Protein AF-A0A955UWT4-F1 (afdb_monomer_lite)

Secondary structure (DSSP, 8-state):
-HHHHHHHHHHHHHHHHHHHHS---HHHHHHHHHHHHHHHHHHHH-SSS---PPTTHHHHHHHHHHHHHHH-TTSHHHHHHHHHHHHHTT-

Structure (mmCIF, N/CA/C/O backbone):
data_AF-A0A955UWT4-F1
#
_entry.id   AF-A0A955UWT4-F1
#
loop_
_atom_site.group_PDB
_atom_site.id
_atom_site.type_symbol
_atom_site.label_atom_id
_atom_site.label_alt_id
_atom_site.label_comp_id
_atom_site.label_asym_id
_atom_site.label_entity_id
_atom_site.label_seq_id
_atom_site.pdbx_PDB_ins_code
_atom_site.Cartn_x
_atom_site.Cartn_y
_atom_site.Cartn_z
_atom_site.occupancy
_atom_site.B_iso_or_equiv
_atom_site.auth_seq_id
_atom_site.auth_comp_id
_atom_site.auth_asym_id
_atom_site.auth_atom_id
_atom_site.pdbx_PDB_model_num
ATOM 1 N N . MET A 1 1 ? 16.735 -3.112 -12.432 1.00 50.75 1 MET A N 1
ATOM 2 C CA . MET A 1 1 ? 17.202 -3.884 -11.258 1.00 50.75 1 MET A CA 1
ATOM 3 C C . MET A 1 1 ? 16.042 -4.749 -10.792 1.00 50.75 1 MET A C 1
ATOM 5 O O . MET A 1 1 ? 15.118 -4.190 -10.213 1.00 50.75 1 MET A O 1
ATOM 9 N N . PRO A 1 2 ? 16.049 -6.055 -11.096 1.00 58.19 2 PRO A N 1
ATOM 10 C CA . PRO A 1 2 ? 14.916 -6.954 -10.844 1.00 58.19 2 PRO A CA 1
ATOM 11 C C . PRO A 1 2 ? 14.583 -7.120 -9.351 1.00 58.19 2 PRO A C 1
ATOM 13 O O . PRO A 1 2 ? 13.435 -7.382 -9.000 1.00 58.19 2 PRO A O 1
ATOM 16 N N . ASP A 1 3 ? 15.553 -6.889 -8.462 1.00 64.94 3 ASP A N 1
ATOM 17 C CA . ASP A 1 3 ? 15.365 -7.034 -7.015 1.00 64.94 3 ASP A CA 1
ATOM 18 C C . ASP A 1 3 ? 14.387 -6.006 -6.422 1.00 64.94 3 ASP A C 1
ATOM 20 O O . ASP A 1 3 ? 13.608 -6.336 -5.534 1.00 64.94 3 ASP A O 1
ATOM 24 N N . LYS A 1 4 ? 14.360 -4.770 -6.942 1.00 67.94 4 LYS A N 1
ATOM 25 C CA . LYS A 1 4 ? 13.496 -3.695 -6.414 1.00 67.94 4 LYS A CA 1
ATOM 26 C C . LYS A 1 4 ? 12.012 -3.942 -6.693 1.00 67.94 4 LYS A C 1
ATOM 28 O O . LYS A 1 4 ? 11.178 -3.778 -5.805 1.00 67.94 4 LYS A O 1
ATOM 33 N N . THR A 1 5 ? 11.696 -4.378 -7.913 1.00 72.12 5 THR A N 1
ATOM 34 C CA . THR A 1 5 ? 10.337 -4.744 -8.343 1.00 72.12 5 THR A CA 1
ATOM 35 C C . THR A 1 5 ? 9.800 -5.891 -7.491 1.00 72.12 5 THR A C 1
ATOM 37 O O . THR A 1 5 ? 8.651 -5.856 -7.056 1.00 72.12 5 THR A O 1
ATOM 40 N N . ARG A 1 6 ? 10.651 -6.883 -7.198 1.00 74.88 6 ARG A N 1
ATOM 41 C CA . ARG A 1 6 ? 10.298 -8.022 -6.348 1.00 74.88 6 ARG A CA 1
ATOM 42 C C . ARG A 1 6 ? 9.994 -7.594 -4.913 1.00 74.88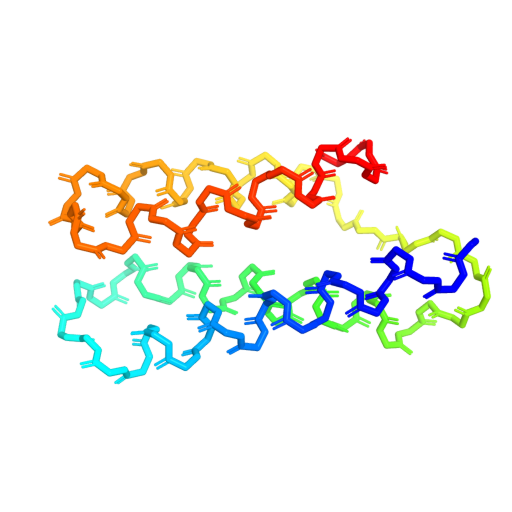 6 ARG A C 1
ATOM 44 O O . ARG A 1 6 ? 8.942 -7.958 -4.399 1.00 74.88 6 ARG A O 1
ATOM 51 N N . THR A 1 7 ? 10.857 -6.782 -4.301 1.00 75.62 7 THR A N 1
ATOM 52 C CA . THR A 1 7 ? 10.638 -6.260 -2.942 1.00 75.62 7 THR A CA 1
ATOM 53 C C . THR A 1 7 ? 9.336 -5.465 -2.843 1.00 75.62 7 THR A C 1
ATOM 55 O O . THR A 1 7 ? 8.590 -5.626 -1.877 1.00 75.62 7 THR A O 1
ATOM 58 N N . LEU A 1 8 ? 9.009 -4.645 -3.849 1.00 75.00 8 LEU A N 1
ATOM 59 C CA . LEU A 1 8 ? 7.733 -3.926 -3.878 1.00 75.00 8 LEU A CA 1
ATOM 60 C C . LEU A 1 8 ? 6.543 -4.874 -3.996 1.00 75.00 8 LEU A C 1
ATOM 62 O O . LEU A 1 8 ? 5.558 -4.689 -3.290 1.00 75.00 8 LEU A O 1
ATOM 66 N N . HIS A 1 9 ? 6.644 -5.899 -4.842 1.00 77.19 9 HIS A N 1
ATOM 67 C CA . HIS A 1 9 ? 5.591 -6.898 -4.994 1.00 77.19 9 HIS A CA 1
ATOM 68 C C . HIS A 1 9 ? 5.317 -7.627 -3.671 1.00 77.19 9 HIS A C 1
ATOM 70 O O . HIS A 1 9 ? 4.171 -7.712 -3.239 1.00 77.19 9 HIS A O 1
ATOM 76 N N . GLU A 1 10 ? 6.371 -8.080 -2.988 1.00 80.44 10 GLU A N 1
ATOM 77 C CA . GLU A 1 10 ? 6.277 -8.748 -1.684 1.00 80.44 10 GLU A CA 1
ATOM 78 C C . GLU A 1 10 ? 5.703 -7.814 -0.603 1.00 80.44 10 GLU A C 1
ATOM 80 O O . GLU A 1 10 ? 4.905 -8.233 0.236 1.00 80.44 10 GLU A O 1
ATOM 85 N N . THR A 1 11 ? 6.059 -6.527 -0.639 1.00 77.94 11 THR A N 1
ATOM 86 C CA . THR A 1 11 ? 5.559 -5.540 0.329 1.00 77.94 11 THR A CA 1
ATOM 87 C C . THR A 1 11 ? 4.091 -5.178 0.068 1.00 77.94 11 THR A C 1
ATOM 89 O O . THR A 1 11 ? 3.320 -5.025 1.015 1.00 77.94 11 THR A O 1
ATOM 92 N N . LEU A 1 12 ? 3.671 -5.095 -1.198 1.00 79.12 12 LEU A N 1
ATOM 93 C CA . LEU A 1 12 ? 2.272 -4.876 -1.579 1.00 79.12 12 LEU A CA 1
ATOM 94 C C . LEU A 1 12 ? 1.380 -6.070 -1.232 1.00 79.12 12 LEU A C 1
ATOM 96 O O . LEU A 1 12 ? 0.262 -5.865 -0.769 1.00 79.12 12 LEU A O 1
ATOM 100 N N . GLU A 1 13 ? 1.866 -7.299 -1.415 1.00 80.25 13 GLU A N 1
ATOM 101 C CA . GLU A 1 13 ? 1.161 -8.512 -0.980 1.00 80.25 13 GLU A CA 1
ATOM 102 C C . GLU A 1 13 ? 0.958 -8.517 0.540 1.00 80.25 13 GLU A C 1
ATOM 104 O O . GLU A 1 13 ? -0.148 -8.776 1.014 1.00 80.25 13 GLU A O 1
ATOM 109 N N . ALA A 1 14 ? 1.995 -8.158 1.305 1.00 77.94 14 ALA A N 1
ATOM 110 C CA . ALA A 1 14 ? 1.889 -8.033 2.756 1.00 77.94 14 ALA A CA 1
ATOM 111 C C . ALA A 1 14 ? 0.859 -6.966 3.159 1.00 77.94 14 ALA A C 1
ATOM 113 O O . ALA A 1 14 ? 0.007 -7.235 4.000 1.00 77.94 14 ALA A O 1
ATOM 114 N N . LEU A 1 15 ? 0.878 -5.787 2.523 1.00 76.94 15 LEU A N 1
ATOM 115 C CA . LEU A 1 15 ? -0.138 -4.759 2.757 1.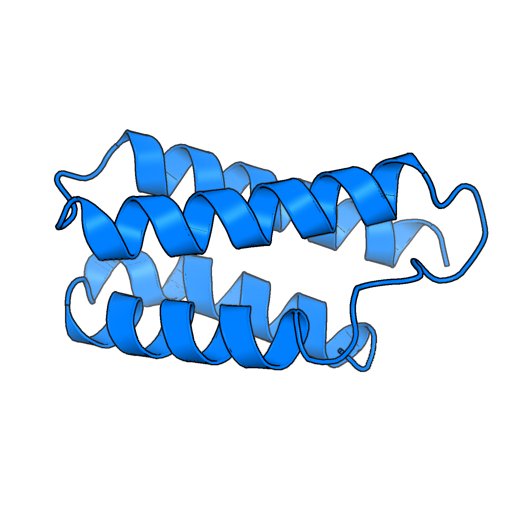00 76.94 15 LEU A CA 1
ATOM 116 C C . LEU A 1 15 ? -1.544 -5.283 2.432 1.00 76.94 15 LEU A C 1
ATOM 118 O O . LEU A 1 15 ? -2.462 -5.075 3.215 1.00 76.94 15 LEU A O 1
ATOM 122 N N . HIS A 1 16 ? -1.725 -5.982 1.311 1.00 77.00 16 HIS A N 1
ATOM 123 C CA . HIS A 1 16 ? -3.027 -6.519 0.916 1.00 77.00 16 HIS A CA 1
ATOM 124 C C . HIS A 1 16 ? -3.576 -7.519 1.942 1.00 77.00 16 HIS A C 1
ATOM 126 O O . HIS A 1 16 ? -4.740 -7.421 2.326 1.00 77.00 16 HIS A O 1
ATOM 132 N N . ALA A 1 17 ? -2.732 -8.432 2.428 1.00 77.19 17 ALA A N 1
ATOM 133 C CA . ALA A 1 17 ? -3.107 -9.400 3.454 1.00 77.19 17 ALA A CA 1
ATOM 134 C C . ALA A 1 17 ? -3.523 -8.717 4.770 1.00 77.19 17 ALA A C 1
ATOM 136 O O . ALA A 1 17 ? -4.530 -9.086 5.375 1.00 77.19 17 ALA A O 1
ATOM 137 N N . GLU A 1 18 ? -2.792 -7.679 5.182 1.00 74.88 18 GLU A N 1
ATOM 138 C CA . GLU A 1 18 ? -3.146 -6.873 6.355 1.00 74.88 18 GLU A CA 1
ATOM 139 C C . GLU A 1 18 ? -4.480 -6.130 6.148 1.00 74.88 18 GLU A C 1
ATOM 141 O O . GLU A 1 18 ? -5.307 -6.073 7.055 1.00 74.88 18 GLU A O 1
ATOM 146 N N . LEU A 1 19 ? -4.751 -5.610 4.944 1.00 73.31 19 LEU A N 1
ATOM 147 C CA . LEU A 1 19 ? -6.016 -4.933 4.624 1.00 73.31 19 LEU A CA 1
ATOM 148 C C . LEU A 1 19 ? -7.229 -5.880 4.603 1.00 73.31 19 LEU A C 1
ATOM 150 O O . LEU A 1 19 ? -8.343 -5.441 4.908 1.00 73.31 19 LEU A O 1
ATOM 154 N N . GLU A 1 20 ? -7.044 -7.155 4.243 1.00 75.12 20 GLU A N 1
ATOM 155 C CA . GLU A 1 20 ? -8.101 -8.175 4.313 1.00 75.12 20 GLU A CA 1
ATOM 156 C C . GLU A 1 20 ? -8.422 -8.587 5.756 1.00 75.12 20 GLU A C 1
ATOM 158 O O . GLU A 1 20 ? -9.572 -8.897 6.065 1.00 75.12 20 GLU A O 1
ATOM 163 N N . GLY A 1 21 ? -7.430 -8.558 6.650 1.00 69.50 21 GLY A N 1
ATOM 164 C CA . GLY A 1 21 ? -7.586 -8.962 8.049 1.00 69.50 21 GLY A CA 1
ATOM 165 C C . GLY A 1 21 ? -8.237 -7.919 8.965 1.00 69.50 21 GLY A C 1
ATOM 166 O O . GLY A 1 21 ? -8.550 -8.232 10.116 1.00 69.50 21 GLY A O 1
ATOM 167 N N . VAL A 1 22 ? -8.435 -6.684 8.496 1.00 69.69 22 VAL A N 1
ATOM 168 C CA . VAL A 1 22 ? -8.834 -5.547 9.340 1.00 69.69 22 VAL A CA 1
ATOM 169 C C . VAL A 1 22 ? -10.214 -5.034 8.925 1.00 69.69 22 VAL A C 1
ATOM 171 O O . VAL A 1 22 ? -10.503 -4.862 7.740 1.00 69.69 22 VAL A O 1
ATOM 174 N N . GLU A 1 23 ? -11.080 -4.751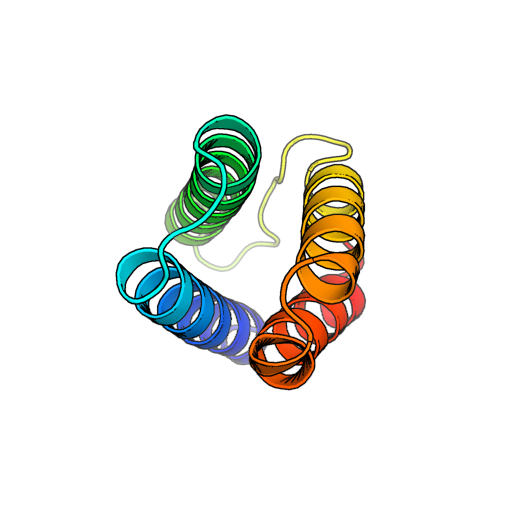 9.902 1.00 65.12 23 GLU A N 1
ATOM 175 C CA . GLU A 1 23 ? -12.332 -4.002 9.709 1.00 65.12 23 GLU A CA 1
ATOM 176 C C . GLU A 1 23 ? -12.021 -2.511 9.506 1.00 65.12 23 GLU A C 1
ATOM 178 O O . GLU A 1 23 ? -11.985 -1.719 10.439 1.00 65.12 23 GLU A O 1
ATOM 183 N N . LEU A 1 24 ? -11.738 -2.147 8.261 1.00 65.12 24 LEU A N 1
ATOM 184 C CA . LEU A 1 24 ? -11.518 -0.788 7.787 1.00 65.12 24 LEU A CA 1
ATOM 185 C C . LEU A 1 24 ? -12.823 -0.108 7.390 1.00 65.12 24 LEU A C 1
ATOM 187 O O . LEU A 1 24 ? -13.736 -0.755 6.860 1.00 65.12 24 LEU A O 1
ATOM 191 N N . ASP A 1 25 ? -12.832 1.219 7.490 1.00 67.50 25 ASP A N 1
ATOM 192 C CA . ASP A 1 25 ? -13.831 2.053 6.834 1.00 67.50 25 ASP A CA 1
ATOM 193 C C . ASP A 1 25 ? -13.837 1.759 5.324 1.00 67.50 25 ASP A C 1
ATOM 195 O O . ASP A 1 25 ? -12.815 1.832 4.632 1.00 67.50 25 ASP A O 1
ATOM 199 N N . GLY A 1 26 ? -15.011 1.375 4.814 1.00 70.69 26 GLY A N 1
ATOM 200 C CA . GLY A 1 26 ? -15.217 0.903 3.439 1.00 70.69 26 GLY A CA 1
ATOM 201 C C . GLY A 1 26 ? -14.564 1.757 2.337 1.00 70.69 26 GLY A C 1
ATOM 202 O O . GLY A 1 26 ? -13.965 1.170 1.433 1.00 70.69 26 GLY A O 1
ATOM 203 N N . PRO A 1 27 ? -14.612 3.105 2.399 1.00 76.50 27 PRO A N 1
ATOM 204 C CA . PRO A 1 27 ? -13.991 3.968 1.394 1.00 76.50 27 PRO A CA 1
ATOM 205 C C . PRO A 1 27 ? -12.459 3.893 1.379 1.00 76.50 27 PRO A C 1
ATOM 207 O O . PRO A 1 27 ? -11.870 3.731 0.313 1.00 76.50 27 PRO A O 1
ATOM 210 N N . LEU A 1 28 ? -11.810 3.948 2.547 1.00 74.75 28 LEU A N 1
ATOM 211 C CA . LEU A 1 28 ? -10.346 3.956 2.655 1.00 74.75 28 LEU A CA 1
ATOM 212 C C . LEU A 1 28 ? -9.746 2.615 2.212 1.00 74.75 28 LEU A C 1
ATOM 214 O O . LEU A 1 28 ? -8.754 2.579 1.483 1.00 74.75 28 LEU A O 1
ATOM 218 N N . ARG A 1 29 ? -10.402 1.502 2.575 1.00 76.94 29 ARG A N 1
ATOM 219 C CA . ARG A 1 29 ? -10.031 0.164 2.085 1.00 76.94 29 ARG A CA 1
ATOM 220 C C . ARG A 1 29 ? -10.090 0.089 0.565 1.00 76.94 29 ARG A C 1
ATOM 222 O O . ARG A 1 29 ? -9.197 -0.484 -0.053 1.00 76.94 29 ARG A O 1
ATOM 229 N N . ALA A 1 30 ? -11.155 0.627 -0.029 1.00 81.12 30 ALA A N 1
ATOM 230 C CA . ALA A 1 30 ? -11.333 0.596 -1.472 1.00 81.12 30 ALA A CA 1
ATOM 231 C C . ALA A 1 30 ? -10.228 1.385 -2.184 1.00 81.12 30 ALA A C 1
ATOM 233 O O . ALA A 1 30 ? -9.695 0.893 -3.174 1.00 81.12 30 ALA A O 1
ATOM 234 N N . GLU A 1 31 ? -9.839 2.551 -1.659 1.00 81.56 31 GLU A N 1
ATOM 235 C CA . GLU A 1 31 ? -8.756 3.356 -2.235 1.00 81.56 31 GLU A CA 1
ATOM 236 C C . GLU A 1 31 ? -7.388 2.673 -2.144 1.00 81.56 31 GLU A C 1
ATOM 238 O O . GLU A 1 31 ? -6.681 2.600 -3.149 1.00 81.56 31 GLU A O 1
ATOM 243 N N . LEU A 1 32 ? -7.030 2.127 -0.976 1.00 77.25 32 LEU A N 1
ATOM 244 C CA . LEU A 1 32 ? -5.765 1.408 -0.791 1.00 77.25 32 LEU A CA 1
ATOM 245 C C . LEU A 1 32 ? -5.678 0.173 -1.686 1.00 77.25 32 LEU A C 1
ATOM 247 O O . LEU A 1 32 ? -4.639 -0.086 -2.289 1.00 77.25 32 LEU A O 1
ATOM 251 N N . ARG A 1 33 ? -6.783 -0.566 -1.809 1.00 81.19 33 ARG A N 1
ATOM 252 C CA . ARG A 1 33 ? -6.856 -1.750 -2.664 1.00 81.19 33 ARG A CA 1
ATOM 253 C C . ARG A 1 33 ? -6.737 -1.394 -4.144 1.00 81.19 33 ARG A C 1
ATOM 255 O O . ARG A 1 33 ? -5.974 -2.047 -4.844 1.00 81.19 33 ARG A O 1
ATOM 262 N N . LEU A 1 34 ? -7.429 -0.348 -4.601 1.00 83.88 34 LEU A N 1
ATOM 263 C CA . LEU A 1 34 ? -7.306 0.162 -5.972 1.00 83.88 34 LEU A CA 1
ATOM 264 C C . LEU A 1 34 ? -5.870 0.575 -6.288 1.00 83.88 34 LEU A C 1
ATOM 266 O O . LEU A 1 34 ? -5.313 0.141 -7.290 1.00 83.88 34 LEU A O 1
ATOM 270 N N . ALA A 1 35 ? -5.252 1.363 -5.408 1.00 79.69 35 ALA A N 1
ATOM 271 C CA . ALA A 1 35 ? -3.890 1.828 -5.616 1.00 79.69 35 ALA A CA 1
ATOM 272 C C . ALA A 1 35 ? -2.870 0.675 -5.606 1.00 79.69 35 ALA A C 1
ATOM 274 O O . ALA A 1 35 ? -1.962 0.652 -6.435 1.00 79.69 35 ALA A O 1
ATOM 275 N N . ALA A 1 36 ? -3.033 -0.305 -4.712 1.00 79.00 36 ALA A N 1
ATOM 276 C CA . ALA A 1 36 ? -2.192 -1.499 -4.683 1.00 79.00 36 ALA A CA 1
ATOM 277 C C . ALA A 1 36 ? -2.359 -2.360 -5.948 1.00 79.00 36 ALA A C 1
ATOM 279 O O . ALA A 1 36 ? -1.362 -2.832 -6.498 1.00 79.00 36 ALA A O 1
ATOM 280 N N . ASP A 1 37 ? -3.592 -2.533 -6.434 1.00 82.62 37 ASP A N 1
ATOM 281 C CA . ASP A 1 37 ? -3.885 -3.280 -7.662 1.00 82.62 37 ASP A CA 1
ATOM 282 C C . ASP A 1 37 ? -3.319 -2.583 -8.908 1.00 82.62 37 ASP A C 1
ATOM 284 O O . ASP A 1 37 ? -2.747 -3.254 -9.772 1.00 82.62 37 ASP A O 1
ATOM 288 N N . ASP A 1 38 ? -3.412 -1.253 -8.985 1.00 82.06 38 ASP A N 1
ATOM 289 C CA . ASP A 1 38 ? -2.839 -0.465 -10.081 1.00 82.06 38 ASP A CA 1
ATOM 290 C C . ASP A 1 38 ? -1.310 -0.605 -10.125 1.00 82.06 38 ASP A C 1
ATOM 292 O O . ASP A 1 38 ? -0.735 -0.812 -11.197 1.00 82.06 38 ASP A O 1
ATOM 296 N N . ILE A 1 39 ? -0.642 -0.576 -8.965 1.00 76.75 39 ILE A N 1
ATOM 297 C CA . ILE A 1 39 ? 0.809 -0.789 -8.897 1.00 76.75 39 ILE A CA 1
ATOM 298 C C . ILE A 1 39 ? 1.164 -2.224 -9.275 1.00 76.75 39 ILE A C 1
ATOM 300 O O . ILE A 1 39 ? 2.075 -2.435 -10.071 1.00 76.75 39 ILE A O 1
ATOM 304 N N . ARG A 1 40 ? 0.434 -3.221 -8.763 1.00 78.75 40 ARG A N 1
ATOM 305 C CA . ARG A 1 40 ? 0.631 -4.627 -9.146 1.00 78.75 40 ARG A CA 1
ATOM 306 C C . ARG A 1 40 ? 0.514 -4.821 -10.651 1.00 78.75 40 ARG A C 1
ATOM 308 O O . ARG A 1 40 ? 1.337 -5.524 -11.231 1.00 78.75 40 ARG A O 1
ATOM 315 N N . ARG A 1 41 ? -0.488 -4.204 -11.279 1.00 81.75 41 ARG A N 1
ATOM 316 C CA . ARG A 1 41 ? -0.687 -4.283 -12.727 1.00 81.75 41 ARG A CA 1
ATOM 317 C C . ARG A 1 41 ? 0.477 -3.642 -13.474 1.00 81.75 41 ARG A C 1
ATOM 319 O O . ARG A 1 41 ? 1.051 -4.294 -14.336 1.00 81.75 41 ARG A O 1
ATOM 326 N N . ALA A 1 42 ? 0.890 -2.439 -13.084 1.00 77.06 42 ALA A N 1
ATOM 327 C CA . ALA A 1 42 ? 2.033 -1.771 -13.699 1.00 77.06 42 ALA A CA 1
ATOM 328 C C . ALA A 1 42 ? 3.345 -2.558 -13.523 1.00 77.06 42 ALA A C 1
ATOM 330 O O . ALA A 1 42 ? 4.143 -2.617 -14.449 1.00 77.06 42 ALA A O 1
ATOM 331 N N . LEU A 1 43 ? 3.563 -3.210 -12.375 1.00 74.38 43 LEU A N 1
ATOM 332 C CA . LEU A 1 43 ? 4.723 -4.083 -12.152 1.00 74.38 43 LEU A CA 1
ATOM 333 C C . LEU A 1 43 ? 4.647 -5.395 -12.944 1.00 74.38 43 LEU A C 1
ATOM 335 O O . LEU A 1 43 ? 5.685 -5.942 -13.284 1.00 74.38 43 LEU A O 1
ATOM 339 N N . ALA A 1 44 ? 3.448 -5.926 -13.199 1.00 76.69 44 ALA A N 1
ATOM 340 C CA . ALA A 1 44 ? 3.259 -7.148 -13.983 1.00 76.69 44 ALA A CA 1
ATOM 341 C C . ALA A 1 44 ? 3.375 -6.893 -15.495 1.00 76.69 44 ALA A C 1
ATOM 343 O O . ALA A 1 44 ? 3.845 -7.754 -16.236 1.00 76.69 44 ALA A O 1
ATOM 344 N N . GLU A 1 45 ? 2.938 -5.718 -15.948 1.00 75.00 45 GLU A N 1
ATOM 345 C CA . GLU A 1 45 ? 3.061 -5.264 -17.336 1.00 75.00 45 GLU A CA 1
ATOM 346 C C . GLU A 1 45 ? 4.482 -4.789 -17.650 1.00 75.00 45 GLU A C 1
ATOM 348 O O . GLU A 1 45 ? 4.948 -4.898 -18.787 1.00 75.00 45 GLU A O 1
ATOM 353 N N . CYS A 1 46 ? 5.208 -4.316 -16.637 1.00 64.06 46 CYS A N 1
ATOM 354 C CA . CYS A 1 46 ? 6.609 -3.988 -16.776 1.00 64.06 46 CYS A CA 1
ATOM 355 C C . CYS A 1 46 ? 7.471 -5.247 -16.632 1.00 64.06 46 CYS A C 1
ATOM 357 O O . CYS A 1 46 ? 7.625 -5.782 -15.543 1.00 64.06 46 CYS A O 1
ATOM 359 N N . GLY A 1 47 ? 8.033 -5.730 -17.743 1.00 66.12 47 GLY A N 1
ATOM 360 C CA . GLY A 1 47 ? 9.048 -6.789 -17.731 1.00 66.12 47 GLY A CA 1
ATOM 361 C C . GLY A 1 47 ? 10.355 -6.319 -17.072 1.00 66.12 47 GLY A C 1
ATOM 362 O O . GLY A 1 47 ? 10.436 -6.146 -15.863 1.00 66.12 47 GLY A O 1
ATOM 363 N N . ASP A 1 48 ? 11.400 -6.077 -17.868 1.00 59.06 48 ASP A N 1
ATOM 364 C CA . ASP A 1 48 ? 12.709 -5.608 -17.365 1.00 59.06 48 ASP A CA 1
ATOM 365 C C . ASP A 1 48 ? 12.838 -4.068 -17.261 1.00 59.06 48 ASP A C 1
ATOM 367 O O . ASP A 1 48 ? 13.902 -3.544 -16.912 1.00 59.06 48 ASP A O 1
ATOM 371 N N . GLY A 1 49 ? 11.776 -3.327 -17.598 1.00 58.47 49 GLY A N 1
ATOM 372 C CA . GLY A 1 49 ? 11.754 -1.860 -17.619 1.00 58.47 49 GLY A CA 1
ATOM 373 C C . GLY A 1 49 ? 11.370 -1.211 -16.279 1.00 58.47 49 GLY A C 1
ATOM 374 O O . GLY A 1 49 ? 11.036 -1.901 -15.317 1.00 58.47 49 GLY A O 1
ATOM 375 N N . PRO A 1 50 ? 11.420 0.130 -16.183 1.00 60.22 50 PRO A N 1
ATOM 376 C CA . PRO A 1 50 ? 10.776 0.861 -15.096 1.00 60.22 50 PRO A CA 1
ATOM 377 C C . PRO A 1 50 ? 9.246 0.871 -15.294 1.00 60.22 50 PRO A C 1
ATOM 379 O O . P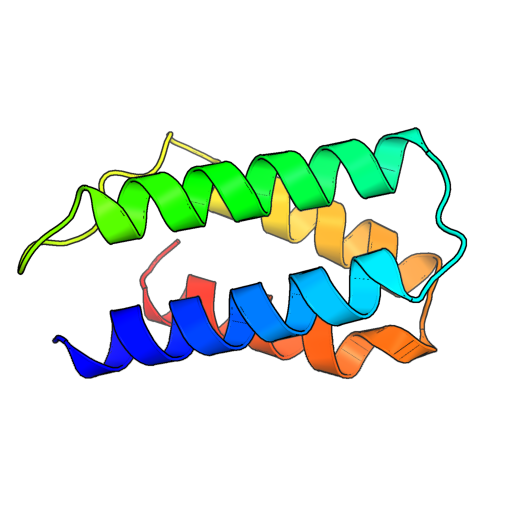RO A 1 50 ? 8.793 1.180 -16.399 1.00 60.22 50 PRO A O 1
ATOM 382 N N . PRO A 1 51 ? 8.442 0.548 -14.262 1.00 65.50 51 PRO A N 1
ATOM 383 C CA . PRO A 1 51 ? 6.987 0.506 -14.382 1.00 65.50 51 PRO A CA 1
ATOM 384 C C . PRO A 1 51 ? 6.429 1.890 -14.717 1.00 65.50 51 PRO A C 1
ATOM 386 O O . PRO A 1 51 ? 6.686 2.865 -14.009 1.00 65.50 51 PRO A O 1
ATOM 389 N N . GLU A 1 52 ? 5.643 1.972 -15.792 1.00 66.06 52 GLU A N 1
ATOM 390 C CA . GLU A 1 52 ? 4.894 3.179 -16.140 1.00 66.06 52 GLU A CA 1
ATOM 391 C C . GLU A 1 52 ? 3.659 3.270 -15.246 1.00 66.06 52 GLU A C 1
ATOM 393 O O . GLU A 1 52 ? 2.572 2.795 -15.569 1.00 66.06 52 GLU A O 1
ATOM 398 N N . LEU A 1 53 ? 3.845 3.853 -14.066 1.00 67.56 53 LEU A N 1
ATOM 399 C CA . LEU A 1 53 ? 2.742 4.102 -13.153 1.00 67.56 53 LEU A CA 1
ATOM 400 C C . LEU A 1 53 ? 1.979 5.363 -13.578 1.00 67.56 53 LEU A C 1
ATOM 402 O O . LEU A 1 53 ? 2.600 6.347 -13.998 1.00 67.56 53 LEU A O 1
ATOM 406 N N . PRO A 1 54 ? 0.642 5.380 -13.423 1.00 69.12 54 PRO A N 1
ATOM 407 C CA . PRO A 1 54 ? -0.150 6.588 -13.587 1.00 69.12 54 PRO A CA 1
ATOM 408 C C . PRO A 1 54 ? 0.455 7.740 -12.784 1.00 69.12 54 PRO A C 1
ATOM 410 O O . PRO A 1 54 ? 0.803 7.590 -11.608 1.00 69.12 54 PRO A O 1
ATOM 413 N N . SER A 1 55 ? 0.584 8.905 -13.418 1.00 70.94 55 SER A N 1
ATOM 414 C CA . SER A 1 55 ? 1.167 10.083 -12.782 1.00 70.94 55 SER A CA 1
ATOM 415 C C . SER A 1 55 ? 0.434 10.403 -11.475 1.00 70.94 55 SER A C 1
ATOM 417 O O . SER A 1 55 ? -0.781 10.584 -11.463 1.00 70.94 55 SER A O 1
ATOM 419 N N . GLY A 1 56 ? 1.176 10.465 -10.367 1.00 75.31 56 GLY A N 1
ATOM 420 C CA . GLY A 1 56 ? 0.617 10.751 -9.044 1.00 75.31 56 GLY A CA 1
ATOM 421 C C . GLY A 1 56 ? 0.044 9.545 -8.291 1.00 75.31 56 GLY A C 1
ATOM 422 O O . GLY A 1 56 ? -0.434 9.731 -7.175 1.00 75.31 56 GLY A O 1
ATOM 423 N N . LEU A 1 57 ? 0.126 8.318 -8.824 1.00 78.12 57 LEU A N 1
ATOM 424 C CA . LEU A 1 57 ? -0.316 7.114 -8.106 1.00 78.12 57 LEU A CA 1
ATOM 425 C C . LEU A 1 57 ? 0.471 6.894 -6.805 1.00 78.12 57 LEU A C 1
ATOM 427 O O . LEU A 1 57 ? -0.134 6.627 -5.771 1.00 78.12 57 LEU A O 1
ATOM 431 N N . GLY A 1 58 ? 1.794 7.089 -6.833 1.00 77.50 58 GLY A N 1
ATOM 432 C CA . GLY A 1 58 ? 2.638 7.031 -5.632 1.00 77.50 58 GLY A CA 1
ATOM 433 C C . GLY A 1 58 ? 2.227 8.067 -4.582 1.00 77.50 58 GLY A C 1
ATOM 434 O O . GLY A 1 58 ? 2.071 7.737 -3.409 1.00 77.50 58 GLY A O 1
ATOM 435 N N . ALA A 1 59 ? 1.943 9.301 -5.008 1.00 79.81 59 ALA A N 1
ATOM 436 C CA . ALA A 1 59 ? 1.457 10.362 -4.125 1.00 79.81 59 ALA A CA 1
ATOM 437 C C . ALA A 1 59 ? 0.069 10.050 -3.536 1.00 79.81 59 ALA A C 1
ATOM 439 O O . ALA A 1 59 ? -0.152 10.257 -2.345 1.00 79.81 59 ALA A O 1
ATOM 440 N N . ARG A 1 60 ? -0.854 9.511 -4.344 1.00 82.06 60 ARG A N 1
ATOM 441 C CA . ARG A 1 60 ? -2.189 9.105 -3.883 1.00 82.06 60 ARG A CA 1
ATOM 442 C C . ARG A 1 60 ? -2.110 7.955 -2.882 1.00 82.06 60 ARG A C 1
ATOM 444 O O . ARG A 1 60 ? -2.786 8.003 -1.860 1.00 82.06 60 ARG A O 1
ATOM 451 N N . LEU A 1 61 ? -1.275 6.952 -3.155 1.00 80.50 61 LEU A N 1
ATOM 452 C CA . LEU A 1 61 ? -1.079 5.831 -2.243 1.00 80.50 61 LEU A CA 1
ATOM 453 C C . LEU A 1 61 ? -0.433 6.291 -0.934 1.00 80.50 61 LEU A C 1
ATOM 455 O O . LEU A 1 61 ? -0.904 5.893 0.123 1.00 80.50 61 LEU A O 1
ATOM 459 N N . ARG A 1 62 ? 0.578 7.170 -0.979 1.00 80.62 62 ARG A N 1
ATOM 460 C CA . ARG A 1 62 ? 1.150 7.770 0.238 1.00 80.62 62 ARG A CA 1
ATOM 461 C C . ARG A 1 62 ? 0.092 8.480 1.074 1.00 80.62 62 ARG A C 1
ATOM 463 O O . ARG A 1 62 ? -0.013 8.190 2.255 1.00 80.62 62 ARG A O 1
ATOM 470 N N . ALA A 1 63 ? -0.732 9.329 0.461 1.00 83.38 63 ALA A N 1
ATOM 471 C CA . ALA A 1 63 ? -1.797 10.031 1.177 1.00 83.38 63 ALA A CA 1
ATOM 472 C C . ALA A 1 63 ? -2.818 9.065 1.811 1.00 83.38 63 ALA A C 1
ATOM 474 O O . ALA A 1 63 ? -3.234 9.258 2.951 1.00 83.38 63 ALA A O 1
ATOM 475 N N . ALA A 1 64 ? -3.192 7.996 1.099 1.00 82.81 64 ALA A N 1
ATOM 476 C CA . ALA A 1 64 ? -4.085 6.970 1.633 1.00 82.81 64 ALA A CA 1
ATOM 477 C C . ALA A 1 64 ? -3.436 6.174 2.779 1.00 82.81 64 ALA A C 1
ATOM 479 O O . ALA A 1 64 ? -4.108 5.855 3.757 1.00 82.81 64 ALA A O 1
ATOM 480 N N . LEU A 1 65 ? -2.136 5.873 2.687 1.00 80.94 65 LEU A N 1
ATOM 481 C CA . LEU A 1 65 ? -1.380 5.188 3.739 1.00 80.94 65 LEU A CA 1
ATOM 482 C C . LEU A 1 65 ? -1.201 6.072 4.979 1.00 80.94 65 LEU A C 1
ATOM 484 O O . LEU A 1 65 ? -1.379 5.575 6.082 1.00 80.94 65 LEU A O 1
ATOM 488 N N . GLU A 1 66 ? -0.937 7.369 4.826 1.00 83.62 66 GLU A N 1
ATOM 489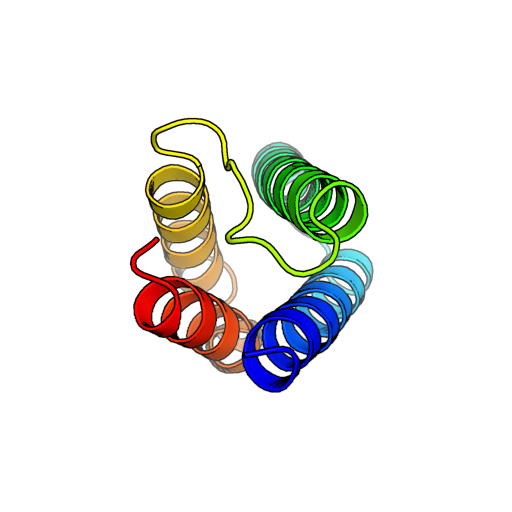 C CA . GLU A 1 66 ? -0.857 8.321 5.946 1.00 83.62 66 GLU A CA 1
ATOM 490 C C . GLU A 1 66 ? -2.191 8.419 6.705 1.00 83.62 66 GLU A C 1
ATOM 492 O O . GLU A 1 66 ? -2.237 8.360 7.937 1.00 83.62 66 GLU A O 1
ATOM 497 N N . GLU A 1 67 ? -3.306 8.509 5.978 1.00 81.56 67 GLU A N 1
ATOM 498 C CA . GLU A 1 67 ? -4.646 8.503 6.574 1.00 81.56 67 GLU A CA 1
ATOM 499 C C . GLU A 1 67 ? -4.9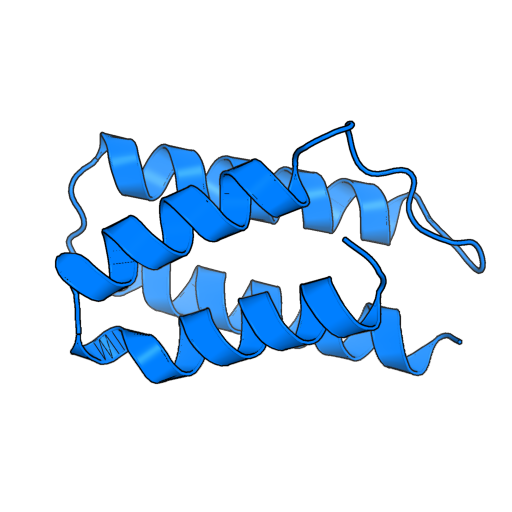68 7.155 7.243 1.00 81.56 67 GLU A C 1
ATOM 501 O O . GLU A 1 67 ? -5.630 7.080 8.287 1.00 81.56 67 GLU A O 1
ATOM 506 N N . PHE A 1 68 ? -4.447 6.071 6.678 1.00 78.00 68 PHE A N 1
ATOM 507 C CA . PHE A 1 68 ? -4.588 4.740 7.236 1.00 78.00 68 PHE A CA 1
ATOM 508 C C . PHE A 1 68 ? -3.778 4.539 8.515 1.00 78.00 68 PHE A C 1
ATOM 510 O O . PHE A 1 68 ? -4.300 4.005 9.489 1.00 78.00 68 PHE A O 1
ATOM 517 N N . GLU A 1 69 ? -2.552 5.048 8.574 1.00 81.56 69 GLU A N 1
ATOM 518 C CA . GLU A 1 69 ? -1.732 5.069 9.786 1.00 81.56 69 GLU A CA 1
ATOM 519 C C . GLU A 1 69 ? -2.403 5.853 10.912 1.00 81.56 69 GLU A C 1
ATOM 521 O O . GLU A 1 69 ? -2.395 5.421 12.069 1.00 81.56 69 GLU A O 1
ATOM 526 N N . ARG A 1 70 ? -3.037 6.981 10.570 1.00 82.12 70 ARG A N 1
ATOM 527 C CA . ARG A 1 70 ? -3.766 7.828 11.521 1.00 82.12 70 ARG A CA 1
ATOM 528 C C . ARG A 1 70 ? -4.951 7.104 12.158 1.00 82.12 70 ARG A C 1
ATOM 530 O O . ARG A 1 70 ? -5.254 7.333 13.329 1.00 82.12 70 ARG A O 1
ATOM 537 N N . THR A 1 71 ? -5.630 6.254 11.391 1.00 76.50 71 THR A N 1
ATOM 538 C CA . THR A 1 71 ? -6.817 5.511 11.842 1.00 76.50 71 THR A CA 1
ATOM 539 C C . THR A 1 71 ? -6.466 4.148 12.447 1.00 76.50 71 THR A C 1
ATOM 541 O O . THR A 1 71 ? -7.146 3.691 13.365 1.00 76.50 71 THR A O 1
ATOM 544 N N . HIS A 1 72 ? -5.380 3.520 11.994 1.00 74.25 72 HIS A N 1
ATOM 545 C CA . HIS A 1 72 ? -4.974 2.163 12.357 1.00 74.25 72 HIS A CA 1
ATOM 546 C C . HIS A 1 72 ? -3.472 2.092 12.700 1.00 74.25 72 HIS A C 1
ATOM 548 O O . HIS A 1 72 ? -2.690 1.461 11.985 1.00 74.25 72 HIS A O 1
ATOM 554 N N . PRO A 1 73 ? -3.050 2.632 13.861 1.00 73.75 73 PRO A N 1
ATOM 555 C CA . PRO A 1 73 ? -1.639 2.691 14.269 1.00 73.75 73 PRO A CA 1
ATOM 556 C C . PRO A 1 73 ? -0.973 1.319 14.476 1.00 73.75 73 PRO A C 1
ATOM 558 O O . PRO A 1 73 ? 0.237 1.219 14.654 1.00 73.75 73 PRO A O 1
ATOM 561 N N . LYS A 1 74 ? -1.750 0.230 14.465 1.00 71.50 74 LYS A N 1
ATOM 562 C CA . LYS A 1 74 ? -1.219 -1.141 14.510 1.00 71.50 74 LYS A CA 1
ATOM 563 C C . LYS A 1 74 ? -0.563 -1.568 13.193 1.00 71.50 74 LYS A C 1
ATOM 565 O O . LYS A 1 74 ? 0.176 -2.544 13.192 1.00 71.50 74 LYS A O 1
ATOM 570 N N . LEU A 1 75 ? -0.831 -0.850 12.101 1.00 70.38 75 LEU A N 1
ATOM 571 C CA . LEU A 1 75 ? -0.426 -1.219 10.742 1.00 70.38 75 LEU A CA 1
ATOM 572 C C . LEU A 1 75 ? 0.661 -0.301 10.170 1.00 70.38 75 LEU A C 1
ATOM 574 O O . LEU A 1 75 ? 1.154 -0.553 9.074 1.00 70.38 75 LEU A O 1
ATOM 578 N N . THR A 1 76 ? 1.117 0.679 10.960 1.00 73.00 76 THR A N 1
ATOM 579 C CA . THR A 1 76 ? 2.165 1.657 10.621 1.00 73.00 76 THR A CA 1
ATOM 580 C C . THR A 1 76 ? 3.462 1.029 10.119 1.00 73.00 76 THR A C 1
ATOM 582 O O . THR A 1 76 ? 4.169 1.590 9.289 1.00 73.00 76 THR A O 1
ATOM 585 N N . TRP A 1 77 ? 3.796 -0.166 10.604 1.00 72.94 77 TRP A N 1
ATOM 586 C CA . TRP A 1 77 ? 5.011 -0.845 10.168 1.00 72.94 77 TRP A CA 1
ATOM 587 C C . TRP A 1 77 ? 4.904 -1.390 8.734 1.00 72.94 77 TRP A C 1
ATOM 589 O O . TRP A 1 77 ? 5.874 -1.341 7.977 1.00 72.94 77 TRP A O 1
ATOM 599 N N . ALA A 1 78 ? 3.731 -1.897 8.346 1.00 71.31 78 ALA A N 1
ATOM 600 C CA . ALA A 1 78 ? 3.500 -2.416 7.001 1.00 71.31 78 ALA A CA 1
ATOM 601 C C . ALA A 1 78 ? 3.385 -1.274 5.982 1.00 71.31 78 ALA A C 1
ATOM 603 O O . ALA A 1 78 ? 3.992 -1.339 4.914 1.00 71.31 78 ALA A O 1
ATOM 604 N N . THR A 1 79 ? 2.671 -0.206 6.338 1.00 75.88 79 THR A N 1
ATOM 605 C CA . THR A 1 79 ? 2.508 0.989 5.502 1.00 75.88 79 THR A CA 1
ATOM 606 C C . THR A 1 79 ? 3.832 1.725 5.289 1.00 75.88 79 THR A C 1
ATOM 608 O O . THR A 1 79 ? 4.157 2.047 4.147 1.00 75.88 79 THR A O 1
ATOM 611 N N . GLY A 1 80 ? 4.656 1.881 6.332 1.00 79.56 80 GLY A N 1
ATOM 612 C CA . GLY A 1 80 ? 5.976 2.512 6.231 1.00 79.56 80 GLY A CA 1
ATOM 613 C C . GLY A 1 80 ? 6.899 1.809 5.232 1.00 79.56 80 GLY A C 1
ATOM 614 O O . GLY A 1 80 ? 7.483 2.457 4.367 1.00 79.56 80 GLY A O 1
ATOM 615 N N . ARG A 1 81 ? 6.942 0.467 5.248 1.00 79.12 81 ARG A N 1
ATOM 616 C CA . ARG A 1 81 ? 7.741 -0.292 4.267 1.00 79.12 81 ARG A CA 1
ATOM 617 C C . ARG A 1 81 ? 7.276 -0.088 2.825 1.00 79.12 81 ARG A C 1
ATOM 619 O O . ARG A 1 81 ? 8.106 -0.098 1.920 1.00 79.12 81 ARG A O 1
ATOM 626 N N . VAL A 1 82 ? 5.976 0.105 2.594 1.00 77.00 82 VAL A N 1
ATOM 627 C CA . VAL A 1 82 ? 5.442 0.406 1.254 1.00 77.00 82 VAL A CA 1
ATOM 628 C C . VAL A 1 82 ? 5.879 1.800 0.806 1.00 77.00 82 VAL A C 1
ATOM 630 O O . VAL A 1 82 ? 6.328 1.961 -0.327 1.00 77.00 82 VAL A O 1
ATOM 633 N N . VAL A 1 83 ? 5.792 2.797 1.690 1.00 79.50 83 VAL A N 1
ATOM 634 C CA . VAL A 1 83 ? 6.215 4.179 1.408 1.00 79.50 83 VAL A CA 1
ATOM 635 C C . VAL A 1 83 ? 7.706 4.250 1.069 1.00 79.50 83 VAL A C 1
ATOM 637 O O . VAL A 1 83 ? 8.074 4.917 0.095 1.00 79.50 83 VAL A O 1
ATOM 640 N N . ASP A 1 84 ? 8.537 3.530 1.825 1.00 81.62 84 ASP A N 1
ATOM 641 C CA . ASP A 1 84 ? 9.982 3.435 1.605 1.00 81.62 84 ASP A CA 1
ATOM 642 C C . ASP A 1 84 ? 10.298 2.755 0.268 1.00 81.62 84 ASP A C 1
ATOM 644 O O . ASP A 1 84 ? 11.060 3.293 -0.538 1.00 81.62 84 ASP A O 1
ATOM 648 N N . ALA A 1 85 ? 9.651 1.621 -0.024 1.00 76.62 85 ALA A N 1
ATOM 649 C CA . ALA A 1 85 ? 9.826 0.925 -1.295 1.00 76.62 85 ALA A CA 1
ATOM 650 C C . ALA A 1 85 ? 9.455 1.826 -2.484 1.00 76.62 85 ALA A C 1
ATOM 652 O O . ALA A 1 85 ? 10.209 1.919 -3.449 1.00 76.62 85 ALA A O 1
ATOM 653 N N . LEU A 1 86 ? 8.334 2.551 -2.409 1.00 74.31 86 LEU A N 1
ATOM 654 C CA . LEU A 1 86 ? 7.942 3.508 -3.449 1.00 74.31 86 LEU A CA 1
ATOM 655 C C . LEU A 1 86 ? 8.981 4.627 -3.616 1.00 74.31 86 LEU A C 1
ATOM 657 O O . LEU A 1 86 ? 9.357 4.951 -4.744 1.00 74.31 86 LEU A O 1
ATOM 661 N N . ALA A 1 87 ? 9.507 5.163 -2.509 1.00 77.25 87 ALA A N 1
ATOM 662 C CA . ALA A 1 87 ? 10.530 6.208 -2.538 1.00 77.25 87 ALA A CA 1
ATOM 663 C C . ALA A 1 87 ? 11.828 5.728 -3.207 1.00 77.25 87 ALA A C 1
ATOM 665 O O . ALA A 1 87 ? 12.421 6.452 -4.007 1.00 77.25 87 ALA A O 1
ATOM 666 N N . GLU A 1 88 ? 12.247 4.485 -2.952 1.00 75.56 88 GLU A N 1
ATOM 667 C CA . GLU A 1 88 ? 13.430 3.876 -3.576 1.00 75.56 88 GLU A CA 1
ATOM 668 C C . GLU A 1 88 ? 13.303 3.649 -5.091 1.00 75.56 88 GLU A C 1
ATOM 670 O O . GLU A 1 88 ? 14.317 3.452 -5.781 1.00 75.56 88 GLU A O 1
ATOM 675 N N . MET A 1 89 ? 12.072 3.654 -5.605 1.00 69.75 89 MET A N 1
ATOM 676 C CA . MET A 1 89 ? 11.749 3.613 -7.032 1.00 69.75 89 MET A CA 1
ATOM 677 C C . MET A 1 89 ? 11.569 5.002 -7.654 1.00 69.75 89 MET A C 1
ATOM 679 O O . MET A 1 89 ? 11.416 5.096 -8.870 1.00 69.75 89 MET A O 1
ATOM 683 N N . GLY A 1 90 ? 11.649 6.073 -6.858 1.00 66.62 90 GLY A N 1
ATOM 684 C CA . GLY A 1 90 ? 11.434 7.447 -7.319 1.00 66.62 90 GLY A CA 1
ATOM 685 C C . GLY A 1 90 ? 9.962 7.787 -7.564 1.00 66.62 90 GLY A C 1
ATOM 686 O O . GLY A 1 90 ? 9.671 8.698 -8.338 1.00 66.62 90 GLY A O 1
ATOM 687 N N . LEU A 1 91 ? 9.056 7.035 -6.934 1.00 62.53 91 LEU A N 1
ATOM 688 C CA . LEU A 1 91 ? 7.602 7.204 -6.983 1.00 62.53 91 LEU A CA 1
ATOM 689 C C . LEU A 1 91 ? 7.105 7.921 -5.740 1.00 62.53 91 LEU A C 1
ATOM 691 O O . LEU A 1 91 ? 7.797 7.847 -4.703 1.00 62.53 91 LEU A O 1
#

Sequence (91 aa):
MPDKTRTLHETLEALHAELEGVELDGPLRAELRLAADDIRRALAECGDGPPELPSGLGARLRAALEEFERTHPKLTWATGRVVDALAEMGL

pLDDT: mean 74.56, std 6.68, range [50.75, 83.88]

Radius of gyration: 12.46 Å; chains: 1; bounding box: 32×20×32 Å

Foldseek 3Di:
DVVLLVLLLVLLVVVLVVLVVDPDDPVLSVQLVVLSVQSVVQSVVDDPDQRPGDPCSLVSNLVSLVVVCVVPVVCVVSSVSNNVSVVVSVD